Protein AF-A0A034VT80-F1 (afdb_monomer)

Radius of gyration: 22.56 Å; Cα contacts (8 Å, |Δi|>4): 171; chains: 1; bounding box: 51×67×58 Å

Foldseek 3Di:
DDDDDPPDPDDPPPDPPPPDDDPQFDQWDQAPNFIFGQQAFQLVRVCSKPLADSVNSVVLCVLLVHDRRHTNRPDDPSSRVSSNVCQFPVVVSVDDLVPADDALDPPPGDRGRDIHVRVVVVVVVVLVVCLVVVPQQNVCVVVVHDRPPDDPPPPPCPDDDPDDDPDD

InterPro domains:
  IPR001892 Small ribosomal subunit protein uS13 [MF_01315] (28-168)
  IPR001892 Small ribosomal subunit protein uS13 [PF00416] (30-158)
  IPR001892 Small ribosomal subunit protein uS13 [PIRSF002134] (26-166)
  IPR010979 Small ribosomal subunit protein uS13-like, H2TH [SSF46946] (29-168)
  IPR018269 Small ribosomal subunit protein uS13, conserved site [PS00646] (137-150)
  IPR027437 Small ribosomal subunit protein uS13, C-terminal [G3DSA:4.10.910.10] (108-159)

Mean predicted aligned error: 10.04 Å

pLDDT: mean 82.48, std 17.76, range [32.28, 95.88]

Structure (mmCIF, N/CA/C/O backbone):
data_AF-A0A034VT80-F1
#
_entry.id   AF-A0A034VT80-F1
#
loop_
_atom_site.group_PDB
_atom_site.id
_atom_site.type_symbol
_atom_site.label_atom_id
_atom_site.label_alt_id
_atom_site.label_comp_id
_atom_site.label_asym_id
_atom_site.label_entity_id
_atom_site.label_seq_id
_atom_site.pdbx_PDB_ins_code
_atom_site.Cartn_x
_atom_site.Cartn_y
_atom_site.Cartn_z
_atom_site.occupancy
_atom_site.B_iso_or_equiv
_atom_site.auth_seq_id
_atom_site.auth_comp_id
_atom_site.auth_asym_id
_atom_site.auth_atom_id
_atom_site.pdbx_PDB_model_num
ATOM 1 N N . PRO A 1 1 ? -31.756 -24.588 -11.047 1.00 39.06 1 PRO A N 1
ATOM 2 C CA . PRO A 1 1 ? -31.008 -25.417 -10.068 1.00 39.06 1 PRO A CA 1
ATOM 3 C C . PRO A 1 1 ? -29.523 -25.000 -10.040 1.00 39.06 1 PRO A C 1
ATOM 5 O O . PRO A 1 1 ? -28.740 -25.480 -10.839 1.00 39.06 1 PRO A O 1
ATOM 8 N N . SER A 1 2 ? -29.115 -23.956 -9.320 1.00 34.66 2 SER A N 1
ATOM 9 C CA . SER A 1 2 ? -28.859 -23.987 -7.876 1.00 34.66 2 SER A CA 1
ATOM 10 C C . SER A 1 2 ? -28.854 -22.552 -7.311 1.00 34.66 2 SER A C 1
ATOM 12 O O . SER A 1 2 ? -27.848 -21.850 -7.294 1.00 34.66 2 SER A O 1
ATOM 14 N N . ARG A 1 3 ? -30.016 -22.096 -6.833 1.00 37.59 3 ARG A N 1
ATOM 15 C CA . ARG A 1 3 ? -30.132 -20.949 -5.920 1.00 37.59 3 ARG A CA 1
ATOM 16 C C . ARG A 1 3 ? -30.232 -21.504 -4.507 1.00 37.59 3 ARG A C 1
ATOM 18 O O . ARG A 1 3 ? -31.339 -21.752 -4.048 1.00 37.59 3 ARG A O 1
ATOM 25 N N . VAL A 1 4 ? -29.114 -21.723 -3.820 1.00 38.44 4 VAL A N 1
ATOM 26 C CA . VAL A 1 4 ? -29.148 -22.036 -2.385 1.00 38.44 4 VAL A CA 1
ATOM 27 C C . VAL A 1 4 ? -27.935 -21.416 -1.693 1.00 38.44 4 VAL A C 1
ATOM 29 O O . VAL A 1 4 ? -26.803 -21.601 -2.118 1.00 38.44 4 VAL A O 1
ATOM 32 N N . CYS A 1 5 ? -28.214 -20.735 -0.580 1.00 33.31 5 CYS A N 1
ATOM 33 C CA . CYS A 1 5 ? -27.287 -20.406 0.507 1.00 33.31 5 CYS A CA 1
ATOM 34 C C . CYS A 1 5 ? -26.482 -19.091 0.448 1.00 33.31 5 CYS A C 1
ATOM 36 O O . CYS A 1 5 ? -25.258 -19.082 0.468 1.00 33.31 5 CYS A O 1
ATOM 38 N N . LEU A 1 6 ? -27.182 -17.954 0.549 1.00 35.28 6 LEU A N 1
ATOM 39 C CA . LEU A 1 6 ? -26.625 -16.715 1.130 1.00 35.28 6 LEU A CA 1
ATOM 40 C C . LEU A 1 6 ? -27.519 -16.145 2.253 1.00 35.28 6 LEU A C 1
ATOM 42 O O . LEU A 1 6 ? -27.540 -14.948 2.522 1.00 35.28 6 LEU A O 1
ATOM 46 N N . LYS A 1 7 ? -28.253 -17.017 2.958 1.00 32.56 7 LYS A N 1
ATOM 47 C CA . LYS A 1 7 ? -28.953 -16.686 4.211 1.00 32.56 7 LYS A CA 1
ATOM 48 C C . LYS A 1 7 ? -28.056 -17.028 5.404 1.00 32.56 7 LYS A C 1
ATOM 50 O O . LYS A 1 7 ? -28.226 -18.089 5.989 1.00 32.56 7 LYS A O 1
ATOM 55 N N . LYS A 1 8 ? -27.088 -16.159 5.722 1.00 32.34 8 LYS A N 1
ATOM 56 C CA . LYS A 1 8 ? -26.449 -15.988 7.054 1.00 32.34 8 LYS A CA 1
ATOM 57 C C . LYS A 1 8 ? -25.290 -14.978 6.968 1.00 32.34 8 LYS A C 1
ATOM 59 O O . LYS A 1 8 ? -24.168 -15.256 7.374 1.00 32.34 8 LYS A O 1
ATOM 64 N N . LEU A 1 9 ? -25.538 -13.778 6.441 1.00 36.34 9 LEU A N 1
ATOM 65 C CA . LEU A 1 9 ? -24.661 -12.651 6.772 1.00 36.34 9 LEU A CA 1
ATOM 66 C C . LEU A 1 9 ? -25.151 -12.100 8.106 1.00 36.34 9 LEU A C 1
ATOM 68 O O . LEU A 1 9 ? -26.201 -11.468 8.193 1.00 36.34 9 LEU A O 1
ATOM 72 N N . GLY A 1 10 ? -24.429 -12.499 9.153 1.00 32.28 10 GLY A N 1
ATOM 73 C CA . GLY A 1 10 ? -24.692 -12.152 10.537 1.00 32.28 10 GLY A CA 1
ATOM 74 C C . GLY A 1 10 ? -24.905 -10.655 10.728 1.00 32.28 10 GLY A C 1
ATOM 75 O O . GLY A 1 10 ? -24.292 -9.826 10.057 1.00 32.28 10 GLY A O 1
ATOM 76 N N . ARG A 1 11 ? -25.821 -10.369 11.657 1.00 34.91 11 ARG A N 1
ATOM 77 C CA . ARG A 1 11 ? -26.123 -9.080 12.281 1.00 34.91 11 ARG A CA 1
ATOM 78 C C . ARG A 1 11 ? -24.985 -8.070 12.113 1.00 34.91 11 ARG A C 1
ATOM 80 O O . ARG A 1 11 ? -23.900 -8.271 12.650 1.00 34.91 11 ARG A O 1
ATOM 87 N N . LEU A 1 12 ? -25.285 -6.963 11.432 1.00 37.50 12 LEU A N 1
ATOM 88 C CA . LEU A 1 12 ? -24.543 -5.714 11.569 1.00 37.50 12 LEU A CA 1
ATOM 89 C C . LEU A 1 12 ? -24.453 -5.410 13.066 1.00 37.50 12 LEU A C 1
ATOM 91 O O . LEU A 1 12 ? -25.453 -5.083 13.708 1.00 37.50 12 LEU A O 1
ATOM 95 N N . THR A 1 13 ? -23.273 -5.617 13.637 1.00 43.12 13 THR A N 1
ATOM 96 C CA . THR A 1 13 ? -22.966 -5.276 15.017 1.00 43.12 13 THR A CA 1
ATOM 97 C C . THR A 1 13 ? -23.226 -3.782 15.177 1.00 43.12 13 THR A C 1
ATOM 99 O O . THR A 1 13 ? -22.557 -2.947 14.571 1.00 43.12 13 THR A O 1
ATOM 102 N N . LYS A 1 14 ? -24.264 -3.429 15.949 1.00 42.38 14 LYS A N 1
ATOM 103 C CA . LYS A 1 14 ? -24.471 -2.061 16.434 1.00 42.38 14 LYS A CA 1
ATOM 104 C C . LYS A 1 14 ? -23.167 -1.638 17.112 1.00 42.38 14 LYS A C 1
ATOM 106 O O . LYS A 1 14 ? -22.802 -2.222 18.131 1.00 42.38 14 LYS A O 1
ATOM 111 N N . GLY A 1 15 ? -22.460 -0.678 16.520 1.00 43.09 15 GLY A N 1
ATOM 112 C CA . GLY A 1 15 ? -21.230 -0.135 17.085 1.00 43.09 15 GLY A CA 1
ATOM 113 C C . GLY A 1 15 ? -21.530 0.451 18.459 1.00 43.09 15 GLY A C 1
ATOM 114 O O . GLY A 1 15 ? -22.271 1.428 18.566 1.00 43.09 15 GLY A O 1
ATOM 115 N N . LYS A 1 16 ? -20.989 -0.170 19.509 1.00 47.19 16 LYS A N 1
ATOM 116 C CA . LYS A 1 16 ? -20.938 0.423 20.843 1.00 47.19 16 LYS A CA 1
ATOM 117 C C . LYS A 1 16 ? -19.938 1.573 20.768 1.00 47.19 16 LYS A C 1
ATOM 119 O O . LYS A 1 16 ? -18.741 1.356 20.890 1.00 47.19 16 LYS A O 1
ATOM 124 N N . MET A 1 17 ? -20.421 2.784 20.508 1.00 51.25 17 MET A N 1
ATOM 125 C CA . MET A 1 17 ? -19.639 3.985 20.790 1.00 51.25 17 MET A CA 1
ATOM 126 C C . MET A 1 17 ? -19.487 4.031 22.312 1.00 51.25 17 MET A C 1
ATOM 128 O O . MET A 1 17 ? -20.499 4.087 23.014 1.00 51.25 17 MET A O 1
ATOM 132 N N . SER A 1 18 ? -18.264 3.928 22.832 1.00 56.56 18 SER A N 1
ATOM 133 C CA . SER A 1 18 ? -18.040 4.175 24.254 1.00 56.56 18 SER A CA 1
ATOM 134 C C . SER A 1 18 ? -18.446 5.620 24.554 1.00 56.56 18 SER A C 1
ATOM 136 O O . SER A 1 18 ? -18.116 6.540 23.807 1.00 56.56 18 SER A O 1
ATOM 138 N N . LEU A 1 19 ? -19.218 5.815 25.622 1.00 61.56 19 LEU A N 1
ATOM 139 C CA . LEU A 1 19 ? -19.689 7.140 26.043 1.00 61.56 19 LEU A CA 1
ATOM 140 C C . LEU A 1 19 ? -18.540 8.029 26.552 1.00 61.56 19 LEU A C 1
ATOM 142 O O . LEU A 1 19 ? -18.681 9.246 26.584 1.00 61.56 19 LEU A O 1
ATOM 146 N N . VAL A 1 20 ? -17.405 7.423 26.914 1.00 69.19 20 VAL A N 1
ATOM 147 C CA . VAL A 1 20 ? -16.211 8.090 27.442 1.00 69.19 20 VAL A CA 1
ATOM 148 C C . VAL A 1 20 ? -14.978 7.613 26.662 1.00 69.19 20 VAL A C 1
ATOM 150 O O . VAL A 1 20 ? -14.921 6.463 26.210 1.00 69.19 20 VAL A O 1
ATOM 153 N N . ILE A 1 21 ? -14.018 8.521 26.463 1.00 71.19 21 ILE A N 1
ATOM 154 C CA . ILE A 1 21 ? -12.698 8.226 25.885 1.00 71.19 21 ILE A CA 1
ATOM 155 C C . ILE A 1 21 ? -11.943 7.347 26.893 1.00 71.19 21 ILE A C 1
ATOM 157 O O . ILE A 1 21 ? -11.917 7.708 28.066 1.00 71.19 21 ILE A O 1
ATOM 161 N N . PRO A 1 22 ? -11.347 6.211 26.491 1.00 77.88 22 PRO A N 1
ATOM 162 C CA . PRO A 1 22 ? -10.595 5.382 27.428 1.00 77.88 22 PRO A CA 1
ATOM 163 C C . PRO A 1 22 ? -9.392 6.141 27.999 1.00 77.88 22 PRO A C 1
ATOM 165 O O . PRO A 1 22 ? -8.718 6.868 27.270 1.00 77.88 22 PRO A O 1
ATOM 168 N N . ASP A 1 23 ? -9.085 5.909 29.278 1.00 75.19 23 ASP A N 1
ATOM 169 C CA . ASP A 1 23 ? -8.009 6.605 30.006 1.00 75.19 23 ASP A CA 1
ATOM 170 C C . ASP A 1 23 ? -6.631 6.442 29.340 1.00 75.19 23 ASP A C 1
ATOM 172 O O . ASP A 1 23 ? -5.785 7.333 29.395 1.00 75.19 23 ASP A O 1
ATOM 176 N N . LYS A 1 24 ? -6.409 5.311 28.658 1.00 81.62 24 LYS A N 1
ATOM 177 C CA . LYS A 1 24 ? -5.201 5.021 27.873 1.00 81.62 24 LYS A CA 1
ATOM 178 C C . LYS A 1 24 ? -5.475 5.173 26.378 1.00 81.62 24 LYS A C 1
ATOM 180 O O . LYS A 1 24 ? -5.507 4.190 25.644 1.00 81.62 24 LYS A O 1
ATOM 185 N N . PHE A 1 25 ? -5.683 6.405 25.925 1.00 85.12 25 PHE A N 1
ATOM 186 C CA . PHE A 1 25 ? -5.814 6.704 24.500 1.00 85.12 25 PHE A CA 1
ATOM 187 C C . PHE A 1 25 ? -4.460 7.066 23.881 1.00 85.12 25 PHE A C 1
ATOM 189 O O . PHE A 1 25 ? -3.831 8.056 24.257 1.00 85.12 25 PHE A O 1
ATOM 196 N N . GLN A 1 26 ? -4.025 6.305 22.876 1.00 87.50 26 GLN A N 1
ATOM 197 C CA . GLN A 1 26 ? -2.807 6.625 22.134 1.00 87.50 26 GLN A CA 1
ATOM 198 C C . GLN A 1 26 ? -3.125 7.545 20.949 1.00 87.50 26 GLN A C 1
ATOM 200 O O . GLN A 1 26 ? -3.757 7.150 19.969 1.00 87.50 26 GLN A O 1
ATOM 205 N N . HIS A 1 27 ? -2.669 8.799 21.016 1.00 87.06 27 HIS A N 1
ATOM 206 C CA . HIS A 1 27 ? -2.891 9.769 19.938 1.00 87.06 27 HIS A CA 1
ATOM 207 C C . HIS A 1 27 ? -2.087 9.460 18.672 1.00 87.06 27 HIS A C 1
ATOM 209 O O . HIS A 1 27 ? -2.574 9.696 17.565 1.00 87.06 27 HIS A O 1
ATOM 215 N N . ILE A 1 28 ? -0.865 8.952 18.832 1.00 90.19 28 ILE A N 1
ATOM 216 C CA . ILE A 1 28 ? 0.046 8.639 17.732 1.00 90.19 28 ILE A CA 1
ATOM 217 C C . ILE A 1 28 ? 0.549 7.219 17.932 1.00 90.19 28 ILE A C 1
ATOM 219 O O . ILE A 1 28 ? 1.136 6.904 18.962 1.00 90.19 28 ILE A O 1
ATOM 223 N N . LEU A 1 29 ? 0.344 6.387 16.918 1.00 87.81 29 LEU A N 1
ATOM 224 C CA . LEU A 1 29 ? 0.839 5.018 16.864 1.00 87.81 29 LEU A CA 1
ATOM 225 C C . LEU A 1 29 ? 1.952 4.938 15.833 1.00 87.81 29 LEU A C 1
ATOM 227 O O . LEU A 1 29 ? 1.791 5.427 14.715 1.00 87.81 29 LEU A O 1
ATOM 231 N N . ARG A 1 30 ? 3.071 4.299 16.167 1.00 88.75 30 ARG A N 1
ATOM 232 C CA . ARG A 1 30 ? 4.144 4.063 15.200 1.00 88.75 30 ARG A CA 1
ATOM 233 C C . ARG A 1 30 ? 4.168 2.598 14.800 1.00 88.75 30 ARG A C 1
ATOM 235 O O . ARG A 1 30 ? 4.548 1.745 15.587 1.00 88.75 30 ARG A O 1
ATOM 242 N N . ILE A 1 31 ? 3.779 2.320 13.559 1.00 86.88 31 ILE A N 1
ATOM 243 C CA . ILE A 1 31 ? 3.664 0.958 13.024 1.00 86.88 31 ILE A CA 1
ATOM 244 C C . ILE A 1 31 ? 4.429 0.882 11.701 1.00 86.88 31 ILE A C 1
ATOM 246 O O . ILE A 1 31 ? 4.278 1.749 10.837 1.00 86.88 31 ILE A O 1
ATOM 250 N N . MET A 1 32 ? 5.272 -0.147 11.544 1.00 85.12 32 MET A N 1
ATOM 251 C CA . MET A 1 32 ? 6.075 -0.415 10.335 1.00 85.12 32 MET A CA 1
ATOM 252 C C . MET A 1 32 ? 6.764 0.837 9.756 1.00 85.12 32 MET A C 1
ATOM 254 O O . MET A 1 32 ? 6.634 1.148 8.570 1.00 85.12 32 MET A O 1
ATOM 258 N N . ASN A 1 33 ? 7.491 1.567 10.606 1.00 88.38 33 ASN A N 1
ATOM 259 C CA . ASN A 1 33 ? 8.220 2.797 10.261 1.00 88.38 33 ASN A CA 1
ATOM 260 C C . ASN A 1 33 ? 7.349 3.990 9.822 1.00 88.38 33 ASN A C 1
ATOM 262 O O . ASN A 1 33 ? 7.877 4.961 9.285 1.00 88.38 33 ASN A O 1
ATOM 266 N N . THR A 1 34 ? 6.037 3.957 10.069 1.00 89.69 34 THR A N 1
ATOM 267 C CA . THR A 1 34 ? 5.117 5.060 9.754 1.00 89.69 34 THR A CA 1
ATOM 268 C C . THR A 1 34 ? 4.352 5.530 10.986 1.00 89.69 34 THR A C 1
ATOM 270 O O . THR A 1 34 ? 4.052 4.735 11.875 1.00 89.69 34 THR A O 1
ATOM 273 N N . ASN A 1 35 ? 4.034 6.827 11.027 1.00 93.56 35 ASN A N 1
ATOM 274 C CA . ASN A 1 35 ? 3.221 7.427 12.083 1.00 93.56 35 ASN A CA 1
ATOM 275 C C . ASN A 1 35 ? 1.746 7.390 11.668 1.00 93.56 35 ASN A C 1
ATOM 277 O O . ASN A 1 35 ? 1.374 7.908 10.613 1.00 93.56 35 ASN A O 1
ATOM 281 N N . ILE A 1 36 ? 0.916 6.783 12.503 1.00 91.25 36 ILE A N 1
ATOM 282 C CA . ILE A 1 36 ? -0.514 6.584 12.307 1.00 91.25 36 ILE A CA 1
ATOM 283 C C . ILE A 1 36 ? -1.276 7.443 13.315 1.00 91.25 36 ILE A C 1
ATOM 285 O O . ILE A 1 36 ? -0.930 7.509 14.493 1.00 91.25 36 ILE A O 1
ATOM 289 N N . ASP A 1 37 ? -2.332 8.095 12.835 1.00 92.75 37 ASP A N 1
ATOM 290 C CA . ASP A 1 37 ? -3.218 8.930 13.645 1.00 92.75 37 ASP A CA 1
ATOM 291 C C . ASP A 1 37 ? -4.242 8.070 14.406 1.00 92.75 37 ASP A C 1
ATOM 293 O O . ASP A 1 37 ? -5.091 7.408 13.795 1.00 92.75 37 ASP A O 1
ATOM 297 N N . GLY A 1 38 ? -4.180 8.118 15.739 1.00 90.12 38 GLY A N 1
ATOM 298 C CA . GLY A 1 38 ? -5.045 7.377 16.657 1.00 90.12 38 GLY A CA 1
ATOM 299 C C . GLY A 1 38 ? -6.509 7.817 16.624 1.00 90.12 38 GLY A C 1
ATOM 300 O O . GLY A 1 38 ? -7.401 7.040 16.967 1.00 90.12 38 GLY A O 1
ATOM 301 N N . LYS A 1 39 ? -6.799 9.043 16.160 1.00 90.06 39 LYS A N 1
ATOM 302 C CA . LYS A 1 39 ? -8.173 9.572 16.094 1.00 90.06 39 LYS A CA 1
ATOM 303 C C . LYS A 1 39 ? -9.003 8.904 15.003 1.00 90.06 39 LYS A C 1
ATOM 305 O O . LYS A 1 39 ? -10.233 8.896 15.084 1.00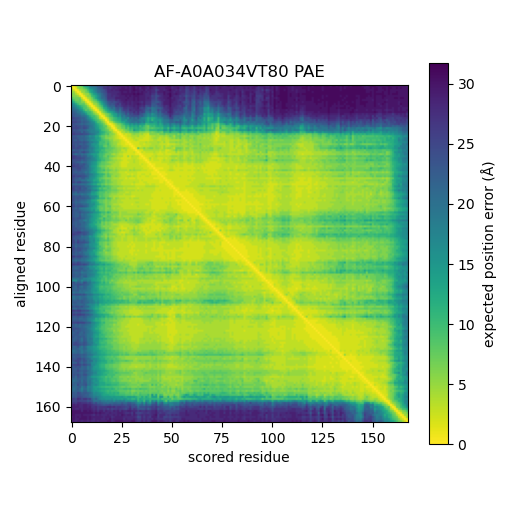 90.06 39 LYS A O 1
ATOM 310 N N . ARG A 1 40 ? -8.365 8.358 13.966 1.00 91.06 40 ARG A N 1
ATOM 311 C CA . ARG A 1 40 ? -9.054 7.699 12.849 1.00 91.06 40 ARG A CA 1
ATOM 312 C C . ARG A 1 40 ? -9.493 6.288 13.241 1.00 91.06 40 ARG A C 1
ATOM 314 O O . ARG A 1 40 ? -8.889 5.638 14.087 1.00 91.06 40 ARG A O 1
ATOM 321 N N . LYS A 1 41 ? -10.540 5.788 12.581 1.00 91.62 41 LYS A N 1
ATOM 322 C CA . LYS A 1 41 ? -10.959 4.380 12.703 1.00 91.62 41 LYS A CA 1
ATOM 323 C C . LYS A 1 41 ? -9.840 3.452 12.247 1.00 91.62 41 LYS A C 1
ATOM 325 O O . LYS A 1 41 ? -9.201 3.761 11.238 1.00 91.62 41 LYS A O 1
ATOM 330 N N . VAL A 1 42 ? -9.663 2.307 12.911 1.00 90.88 42 VAL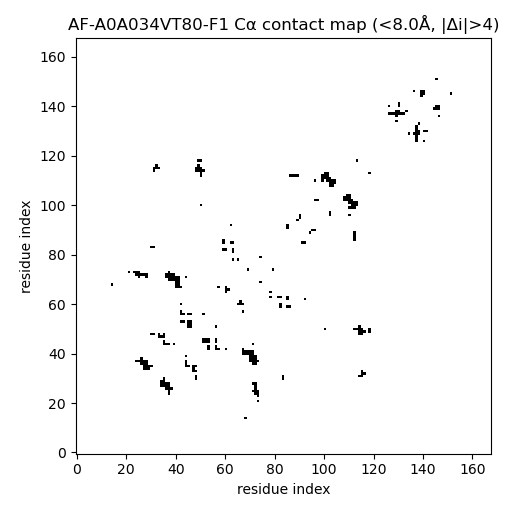 A N 1
ATOM 331 C CA . VAL A 1 42 ? -8.535 1.383 12.668 1.00 90.88 42 VAL A CA 1
ATOM 332 C C . VAL A 1 42 ? -8.392 1.035 11.179 1.00 90.88 42 VAL A C 1
ATOM 334 O O . VAL A 1 42 ? -7.320 1.194 10.597 1.00 90.88 42 VAL A O 1
ATOM 337 N N . GLY A 1 43 ? -9.491 0.667 10.511 1.00 89.06 43 GLY A N 1
ATOM 338 C CA . GLY A 1 43 ? -9.471 0.275 9.093 1.00 89.06 43 GLY A CA 1
ATOM 339 C C . GLY A 1 43 ? -8.971 1.360 8.132 1.00 89.06 43 GLY A C 1
ATOM 340 O O . GLY A 1 43 ? -8.353 1.039 7.115 1.00 89.06 43 GLY A O 1
ATOM 341 N N . ILE A 1 44 ? -9.199 2.638 8.458 1.00 92.31 44 ILE A N 1
ATOM 342 C CA . ILE A 1 44 ? -8.710 3.787 7.679 1.00 92.31 44 ILE A CA 1
ATOM 343 C C . ILE A 1 44 ? -7.309 4.182 8.143 1.00 92.31 44 ILE A C 1
ATOM 345 O O . ILE A 1 44 ? -6.461 4.498 7.312 1.00 92.31 44 ILE A O 1
ATOM 349 N N . ALA A 1 45 ? -7.049 4.145 9.447 1.00 92.56 45 ALA A N 1
ATOM 350 C CA . ALA A 1 45 ? -5.761 4.488 10.036 1.00 92.56 45 ALA A CA 1
ATOM 351 C C . ALA A 1 45 ? -4.629 3.631 9.443 1.00 92.56 45 ALA A C 1
ATOM 353 O O . ALA A 1 45 ? -3.611 4.171 9.019 1.00 92.56 45 ALA A O 1
ATOM 354 N N . MET A 1 46 ? -4.862 2.324 9.264 1.00 90.12 46 MET A N 1
ATOM 355 C CA . MET A 1 46 ? -3.887 1.407 8.652 1.00 90.12 46 MET A CA 1
ATOM 356 C C . MET A 1 46 ? -3.518 1.757 7.203 1.00 90.12 46 MET A C 1
ATOM 358 O O . MET A 1 46 ? -2.467 1.347 6.722 1.00 90.12 46 MET A O 1
ATOM 362 N N . THR A 1 47 ? -4.340 2.538 6.492 1.00 92.00 47 THR A N 1
ATOM 363 C CA . THR A 1 47 ? -4.033 2.952 5.109 1.00 92.00 47 THR A CA 1
ATOM 364 C C . THR A 1 47 ? -2.962 4.036 5.012 1.00 92.00 47 THR A C 1
ATOM 366 O O . THR A 1 47 ? -2.502 4.341 3.914 1.00 92.00 47 THR A O 1
ATOM 369 N N . ALA A 1 48 ? -2.544 4.609 6.146 1.00 92.62 48 ALA A N 1
ATOM 370 C CA . ALA A 1 48 ? -1.380 5.489 6.197 1.00 92.62 48 ALA A CA 1
ATOM 371 C C . ALA A 1 48 ? -0.082 4.742 5.841 1.00 92.62 48 ALA A C 1
ATOM 373 O O . ALA A 1 48 ? 0.868 5.343 5.338 1.00 92.62 48 ALA A O 1
ATOM 374 N N . ILE A 1 49 ? -0.053 3.423 6.050 1.00 92.56 49 ILE A N 1
ATOM 375 C CA . ILE A 1 49 ? 1.082 2.583 5.695 1.00 92.56 49 ILE A CA 1
ATOM 376 C C . ILE A 1 49 ? 1.102 2.357 4.178 1.00 92.56 49 ILE A C 1
ATOM 378 O O . ILE A 1 49 ? 0.169 1.800 3.592 1.00 92.56 49 ILE A O 1
ATOM 382 N N . LYS A 1 50 ? 2.218 2.702 3.527 1.00 92.19 50 LYS A N 1
ATOM 383 C CA . LYS A 1 50 ? 2.443 2.349 2.119 1.00 92.19 50 LYS A CA 1
ATOM 384 C C . LYS A 1 50 ? 2.370 0.832 1.916 1.00 92.19 50 LYS A C 1
ATOM 386 O O . LYS A 1 50 ? 2.980 0.061 2.654 1.00 92.19 50 LYS A O 1
ATOM 391 N N . GLY A 1 51 ? 1.636 0.417 0.887 1.00 90.56 51 GLY A N 1
ATOM 392 C CA . GLY A 1 51 ? 1.394 -0.995 0.581 1.00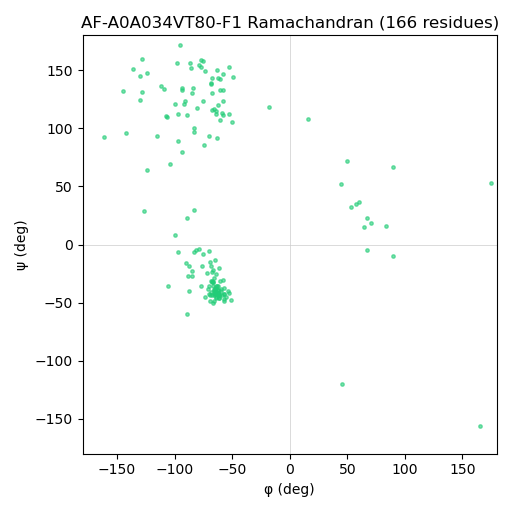 90.56 51 GLY A CA 1
ATOM 393 C C . GLY A 1 51 ? 0.155 -1.584 1.261 1.00 90.56 51 GLY A C 1
ATOM 394 O O . GLY A 1 51 ? -0.274 -2.667 0.869 1.00 90.56 51 GLY A O 1
ATOM 395 N N . VAL A 1 52 ? -0.480 -0.873 2.203 1.00 93.19 52 VAL A N 1
ATOM 396 C CA . VAL A 1 52 ? -1.741 -1.284 2.839 1.00 93.19 52 VAL A CA 1
ATOM 397 C C . VAL A 1 52 ? -2.892 -0.417 2.326 1.00 93.19 52 VAL A C 1
ATOM 399 O O . VAL A 1 52 ? -2.992 0.771 2.611 1.00 93.19 52 VAL A O 1
ATOM 402 N N . GLY A 1 53 ? -3.792 -1.016 1.546 1.00 93.31 53 GLY A N 1
ATOM 403 C CA . GLY A 1 53 ? -5.014 -0.356 1.072 1.00 93.31 53 GLY A CA 1
ATOM 404 C C . GLY A 1 53 ? -6.233 -0.653 1.949 1.00 93.31 53 GLY A C 1
ATOM 405 O O . GLY A 1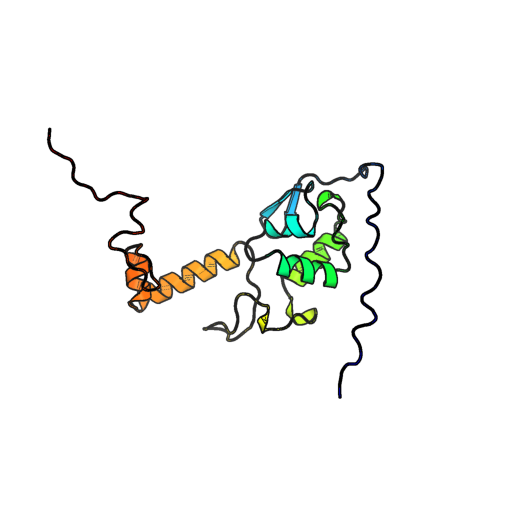 53 ? -6.206 -1.565 2.768 1.00 93.31 53 GLY A O 1
ATOM 406 N N . ARG A 1 54 ? -7.356 0.039 1.698 1.00 92.38 54 ARG A N 1
ATOM 407 C CA . ARG A 1 54 ? -8.639 -0.166 2.416 1.00 92.38 54 ARG A CA 1
ATOM 408 C C . ARG A 1 54 ? -9.123 -1.621 2.401 1.00 92.38 54 ARG A C 1
ATOM 410 O O . ARG A 1 54 ? -9.651 -2.128 3.382 1.00 92.38 54 ARG A O 1
ATOM 417 N N . ARG A 1 55 ? -8.968 -2.307 1.264 1.00 92.31 55 ARG A N 1
ATOM 418 C CA . ARG A 1 55 ? -9.370 -3.717 1.132 1.00 92.31 55 ARG A CA 1
ATOM 419 C C . ARG A 1 55 ? -8.444 -4.637 1.928 1.00 92.31 55 ARG A C 1
ATOM 421 O O . ARG 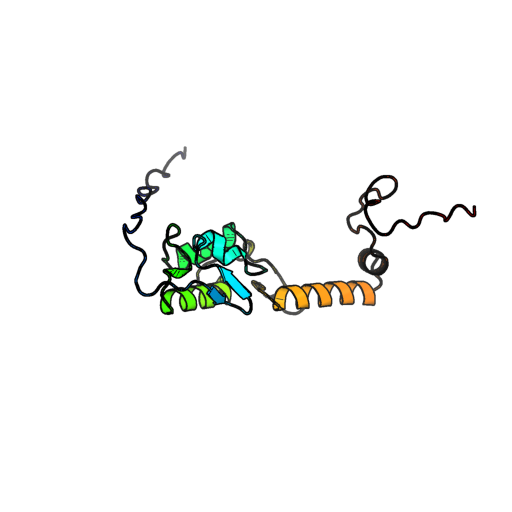A 1 55 ? -8.919 -5.602 2.517 1.00 92.31 55 ARG A O 1
ATOM 428 N N . TYR A 1 56 ? -7.147 -4.329 1.935 1.00 92.69 56 TYR A N 1
ATOM 429 C CA . TYR A 1 56 ? -6.134 -5.098 2.652 1.00 92.69 56 TYR A CA 1
ATOM 430 C C . TYR A 1 56 ? -6.310 -4.943 4.162 1.00 92.69 56 TYR A C 1
ATOM 432 O O . TYR A 1 56 ? -6.433 -5.948 4.853 1.00 92.69 56 TYR A O 1
ATOM 440 N N . SER A 1 57 ? -6.453 -3.708 4.655 1.00 92.62 57 SER A N 1
ATOM 441 C CA . SER A 1 57 ? -6.694 -3.438 6.076 1.00 92.62 57 SER A CA 1
ATOM 442 C C . SER A 1 57 ? -7.949 -4.141 6.590 1.00 92.62 57 SER A C 1
ATOM 444 O O . SER A 1 57 ? -7.904 -4.774 7.637 1.00 92.62 57 SER A O 1
ATOM 446 N N . ASN A 1 58 ? -9.043 -4.131 5.824 1.00 92.38 58 ASN A N 1
ATOM 447 C CA . ASN A 1 58 ? -10.268 -4.830 6.211 1.00 92.38 58 ASN A CA 1
ATOM 448 C C . ASN A 1 58 ? -10.093 -6.351 6.330 1.00 92.38 58 ASN A C 1
ATOM 450 O O . ASN A 1 58 ? -10.739 -6.962 7.175 1.00 92.38 58 ASN A O 1
ATOM 454 N N . ILE A 1 59 ? -9.275 -6.980 5.483 1.00 92.12 59 ILE A N 1
ATOM 455 C CA . ILE A 1 59 ? -9.009 -8.422 5.583 1.00 92.12 59 ILE A CA 1
ATOM 456 C C . ILE A 1 59 ? -8.095 -8.705 6.770 1.00 92.12 59 ILE A C 1
ATOM 458 O O . ILE A 1 59 ? -8.407 -9.595 7.550 1.00 92.12 59 ILE A O 1
ATOM 462 N N . VAL A 1 60 ? -7.027 -7.925 6.942 1.00 92.50 60 VAL A N 1
ATOM 463 C CA . VAL A 1 60 ? -6.100 -8.067 8.073 1.00 92.50 60 VAL A CA 1
ATOM 464 C C . VAL A 1 60 ? -6.840 -7.939 9.402 1.00 92.50 60 VAL A C 1
ATOM 466 O O . VAL A 1 60 ? -6.716 -8.818 10.242 1.00 92.50 60 VAL A O 1
ATOM 469 N N . LEU A 1 61 ? -7.683 -6.915 9.568 1.00 92.50 61 LEU A N 1
ATOM 470 C CA . LEU A 1 61 ? -8.439 -6.704 10.808 1.00 92.50 61 LEU A CA 1
ATOM 471 C C . LEU A 1 61 ? -9.442 -7.823 11.086 1.00 92.50 61 LEU A C 1
ATOM 473 O O . LEU A 1 61 ? -9.566 -8.264 12.220 1.00 92.50 61 LEU A O 1
ATOM 477 N N . LYS A 1 62 ? -10.089 -8.352 10.041 1.00 91.19 62 LYS A N 1
ATOM 478 C CA . LYS A 1 62 ? -10.962 -9.529 10.162 1.00 91.19 62 LYS A CA 1
ATOM 479 C C . LYS A 1 62 ? -10.213 -10.815 10.500 1.00 91.19 62 LYS A C 1
ATOM 481 O O . LYS A 1 62 ? -10.841 -11.754 10.960 1.00 91.19 62 LYS A O 1
ATOM 486 N N . LYS A 1 63 ? -8.919 -10.902 10.188 1.00 90.88 63 LYS A N 1
ATOM 487 C CA . LYS A 1 63 ? -8.065 -12.044 10.549 1.00 90.88 63 LYS A CA 1
ATOM 488 C C . LYS A 1 63 ? -7.433 -11.878 11.926 1.00 90.88 63 LYS A C 1
ATOM 490 O O . LYS A 1 63 ? -7.132 -12.877 12.559 1.00 90.88 63 LYS A O 1
ATOM 495 N N . ALA A 1 64 ? -7.244 -10.636 12.359 1.00 90.38 64 ALA A N 1
ATOM 496 C CA . ALA A 1 64 ? -6.783 -10.275 13.692 1.00 90.38 64 ALA A CA 1
ATOM 497 C C . ALA A 1 64 ? -7.911 -10.291 14.740 1.00 90.38 64 ALA A C 1
ATOM 499 O O . ALA A 1 64 ? -7.643 -10.029 15.907 1.00 90.38 64 ALA A O 1
ATOM 500 N N . ASP A 1 65 ? -9.159 -10.528 14.315 1.00 90.50 65 ASP A N 1
ATOM 501 C CA . ASP A 1 65 ? -10.374 -10.422 15.131 1.00 90.50 65 ASP A CA 1
ATOM 502 C C . ASP A 1 65 ? -10.528 -9.060 15.840 1.00 90.50 65 ASP A C 1
ATOM 504 O O . ASP A 1 65 ? -11.118 -8.947 16.914 1.00 90.50 65 ASP A O 1
ATOM 508 N N . VAL A 1 66 ? -10.033 -7.992 15.202 1.00 88.38 66 VAL A N 1
ATOM 509 C CA . VAL A 1 66 ? -10.172 -6.610 15.678 1.00 88.38 66 VAL A CA 1
ATOM 510 C C . VAL A 1 66 ? -11.397 -5.973 15.035 1.00 88.38 66 VAL A C 1
ATOM 512 O O . VAL A 1 66 ? -11.597 -6.031 13.818 1.00 88.38 66 VAL A O 1
ATOM 515 N N . ASP A 1 67 ? -12.219 -5.320 15.852 1.00 88.62 67 ASP A N 1
ATOM 516 C CA . ASP A 1 67 ? -13.404 -4.633 15.356 1.00 88.62 67 ASP A CA 1
ATOM 517 C C . ASP A 1 67 ? -13.051 -3.401 14.499 1.00 88.62 67 ASP A C 1
ATOM 519 O O . ASP A 1 67 ? -12.177 -2.597 14.825 1.00 88.62 67 ASP A O 1
ATOM 523 N N . LEU A 1 68 ? -13.773 -3.232 13.387 1.00 86.38 68 LEU A N 1
ATOM 524 C CA . LEU A 1 68 ? -13.539 -2.158 12.418 1.00 86.38 68 LEU A CA 1
ATOM 525 C C . LEU A 1 68 ? -14.069 -0.800 12.898 1.00 86.38 68 LEU A C 1
ATOM 527 O O . LEU A 1 68 ? -13.701 0.230 12.321 1.00 86.38 68 LEU A O 1
ATOM 531 N N . THR A 1 69 ? -14.976 -0.784 13.881 1.00 86.44 69 THR A N 1
ATOM 532 C CA . THR A 1 69 ? -15.594 0.458 14.361 1.00 86.44 69 THR A CA 1
ATOM 533 C C . THR A 1 69 ? -14.754 1.178 15.408 1.00 86.44 69 THR A C 1
ATOM 535 O O . THR A 1 69 ? -14.861 2.406 15.490 1.00 86.44 69 THR A O 1
ATOM 538 N N . LYS A 1 70 ? -13.872 0.444 16.102 1.00 87.44 70 LYS A N 1
ATOM 539 C CA . LYS A 1 70 ? -12.873 0.975 17.038 1.00 87.44 70 LYS A CA 1
ATOM 540 C C . LYS A 1 70 ? -12.014 2.075 16.407 1.00 87.44 70 LYS A C 1
ATOM 542 O O . LYS A 1 70 ? -11.783 2.115 15.185 1.00 87.44 70 LYS A O 1
ATOM 547 N N . ARG A 1 71 ? -11.502 2.973 17.248 1.00 89.38 71 ARG A N 1
ATOM 548 C CA . ARG A 1 71 ? -10.457 3.927 16.847 1.00 89.38 71 ARG A CA 1
ATOM 549 C C . ARG A 1 71 ? -9.080 3.295 16.989 1.00 89.38 71 ARG A C 1
ATOM 551 O O . ARG A 1 71 ? -8.877 2.416 17.813 1.00 89.38 71 ARG A O 1
ATOM 558 N N . ALA A 1 72 ? -8.129 3.755 16.180 1.00 89.44 72 ALA A N 1
ATOM 559 C CA . ALA A 1 72 ? -6.761 3.249 16.232 1.00 89.44 72 ALA A CA 1
ATOM 560 C C . ALA A 1 72 ? -6.127 3.458 17.612 1.00 89.44 72 ALA A C 1
ATOM 562 O O . ALA A 1 72 ? -5.502 2.541 18.122 1.00 89.44 72 ALA A O 1
ATOM 563 N N . GLY A 1 73 ? -6.369 4.605 18.253 1.00 87.75 73 GLY A N 1
ATOM 564 C CA . GLY A 1 73 ? -5.833 4.907 19.583 1.00 87.75 73 GLY A CA 1
ATOM 565 C C . GLY A 1 73 ? -6.424 4.093 20.738 1.00 87.75 73 GLY A C 1
ATOM 566 O O . GLY A 1 73 ? -5.952 4.234 21.860 1.00 87.75 73 GLY A O 1
ATOM 567 N N . GLU A 1 74 ? -7.445 3.273 20.477 1.00 89.06 74 GLU A N 1
ATOM 568 C CA . GLU A 1 74 ? -8.077 2.375 2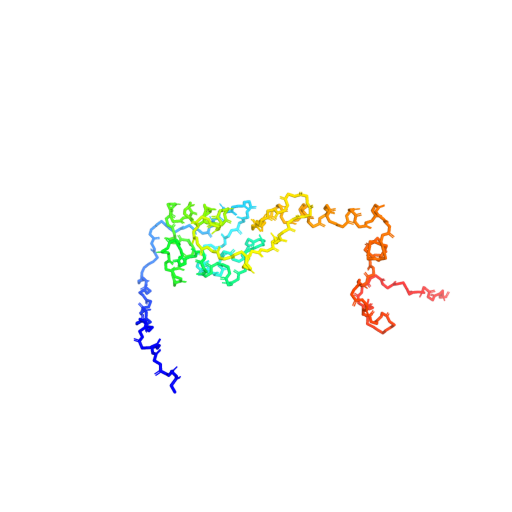1.455 1.00 89.06 74 GLU A CA 1
ATOM 569 C C . GLU A 1 74 ? -7.525 0.940 21.359 1.00 89.06 74 GLU A C 1
ATOM 571 O O . GLU A 1 74 ? -7.901 0.085 22.161 1.00 89.06 74 GLU A O 1
ATOM 576 N N . CYS A 1 75 ? -6.676 0.649 20.366 1.00 86.19 75 CYS A N 1
ATOM 577 C CA . CYS A 1 75 ? -6.078 -0.671 20.197 1.00 86.19 75 CYS A CA 1
ATOM 578 C C . CYS A 1 75 ? -5.082 -0.972 21.318 1.00 86.19 75 CYS A C 1
ATOM 580 O O . CYS A 1 75 ? -4.273 -0.123 21.694 1.00 86.19 75 CYS A O 1
ATOM 582 N N . THR A 1 76 ? -5.114 -2.209 21.812 1.00 90.25 76 THR A N 1
ATOM 583 C CA . THR A 1 76 ? -4.092 -2.705 22.738 1.00 90.25 76 THR A CA 1
ATOM 584 C C . THR A 1 76 ? -2.811 -3.052 21.982 1.00 90.25 76 THR A C 1
ATOM 586 O O . THR A 1 76 ? -2.831 -3.309 20.776 1.00 90.25 76 THR A O 1
ATOM 589 N N . GLU A 1 77 ? -1.685 -3.090 22.690 1.00 88.75 77 GLU A N 1
ATOM 590 C CA . GLU A 1 77 ? -0.383 -3.436 22.101 1.00 88.75 77 GLU A CA 1
ATOM 591 C C . GLU A 1 77 ? -0.398 -4.847 21.486 1.00 88.75 77 GLU A C 1
ATOM 593 O O . GLU A 1 77 ? 0.058 -5.042 20.363 1.00 88.75 77 GLU A O 1
ATOM 598 N N . GLU A 1 78 ? -1.076 -5.801 22.131 1.00 91.31 78 GLU A N 1
ATOM 599 C CA . GLU A 1 78 ? -1.265 -7.154 21.594 1.00 91.31 78 GLU A CA 1
ATOM 600 C C . GLU A 1 78 ? -2.053 -7.183 20.272 1.00 91.31 78 GLU A C 1
ATOM 602 O O . GLU A 1 78 ? -1.754 -7.976 19.376 1.00 91.31 78 GLU A O 1
ATOM 607 N N . GLU A 1 79 ? -3.089 -6.343 20.133 1.00 91.44 79 GLU A N 1
ATOM 608 C CA . GLU A 1 79 ? -3.846 -6.216 18.881 1.00 91.44 79 GLU A CA 1
ATOM 609 C C . GLU A 1 79 ? -2.954 -5.637 17.771 1.00 91.44 79 GLU A C 1
ATOM 611 O O . GLU A 1 79 ? -3.011 -6.090 16.624 1.00 91.44 79 GLU A O 1
ATOM 616 N N . VAL A 1 80 ? -2.098 -4.670 18.112 1.00 91.50 80 VAL A N 1
ATOM 617 C CA . VAL A 1 80 ? -1.145 -4.057 17.179 1.00 91.50 80 VAL A CA 1
ATOM 618 C C . VAL A 1 80 ? -0.118 -5.079 16.688 1.00 91.50 80 VAL A C 1
ATOM 620 O O . VAL A 1 80 ? 0.095 -5.184 15.477 1.00 91.50 80 VAL A O 1
ATOM 623 N N . ASP A 1 81 ? 0.449 -5.892 17.574 1.00 92.06 81 ASP A N 1
ATOM 624 C CA . ASP A 1 81 ? 1.426 -6.922 17.201 1.00 92.06 81 ASP A CA 1
ATOM 625 C C . ASP A 1 81 ? 0.809 -8.014 16.318 1.00 92.06 81 ASP A C 1
ATOM 627 O O . ASP A 1 81 ? 1.394 -8.433 15.310 1.00 92.06 81 ASP A O 1
ATOM 631 N N . LYS A 1 82 ? -0.433 -8.423 16.606 1.00 92.44 82 LYS A N 1
ATOM 632 C CA . LYS A 1 82 ? -1.202 -9.325 15.729 1.00 92.44 82 LYS A CA 1
ATOM 633 C C . LYS A 1 82 ? -1.389 -8.725 14.335 1.00 92.44 82 LYS A C 1
ATOM 635 O O . LYS A 1 82 ? -1.187 -9.407 13.331 1.00 92.44 82 LYS A O 1
ATOM 640 N N . ILE A 1 83 ? -1.718 -7.438 14.241 1.00 91.81 83 ILE A N 1
ATOM 641 C CA . ILE A 1 83 ? -1.841 -6.754 12.947 1.00 91.81 83 ILE A CA 1
ATOM 642 C C . ILE A 1 83 ? -0.498 -6.770 12.200 1.00 91.81 83 ILE A C 1
ATOM 644 O O . ILE A 1 83 ? -0.464 -7.105 11.015 1.00 91.81 83 ILE A O 1
ATOM 648 N N . VAL A 1 84 ? 0.617 -6.463 12.868 1.00 92.19 84 VAL A N 1
ATOM 649 C CA . VAL A 1 84 ? 1.954 -6.430 12.247 1.00 92.19 84 VAL A CA 1
ATOM 650 C C . VAL A 1 84 ? 2.390 -7.808 11.742 1.00 92.19 84 VAL A C 1
ATOM 652 O O . VAL A 1 84 ? 2.910 -7.923 10.624 1.00 92.19 84 VAL A O 1
ATOM 655 N N . THR A 1 85 ? 2.144 -8.863 12.519 1.00 92.06 85 THR A N 1
ATOM 656 C CA . THR A 1 85 ? 2.485 -10.239 12.126 1.00 92.06 85 THR A CA 1
ATOM 657 C C . THR A 1 85 ? 1.664 -10.707 10.924 1.00 92.06 85 THR A C 1
ATOM 659 O O . THR A 1 85 ? 2.228 -11.277 9.986 1.00 92.06 85 THR A O 1
ATOM 662 N N . ILE A 1 86 ? 0.362 -10.399 10.878 1.00 92.25 86 ILE A N 1
ATOM 663 C CA . ILE A 1 86 ? -0.502 -10.718 9.728 1.00 92.25 86 ILE A CA 1
ATOM 664 C C . ILE A 1 86 ? -0.083 -9.936 8.483 1.00 92.25 86 ILE A C 1
ATOM 666 O O . ILE A 1 86 ? -0.091 -10.481 7.378 1.00 92.25 86 ILE A O 1
ATOM 670 N N . ILE A 1 87 ? 0.296 -8.664 8.640 1.00 91.31 87 ILE A N 1
ATOM 671 C CA . ILE A 1 87 ? 0.754 -7.849 7.515 1.00 91.31 87 ILE A CA 1
ATOM 672 C C . ILE A 1 87 ? 2.056 -8.401 6.926 1.00 91.31 87 ILE A C 1
ATOM 674 O O . ILE A 1 87 ? 2.175 -8.450 5.700 1.00 91.31 87 ILE A O 1
ATOM 678 N N . SER A 1 88 ? 2.996 -8.817 7.777 1.00 90.31 88 SER A N 1
ATOM 679 C CA . SER A 1 88 ? 4.283 -9.376 7.348 1.00 90.31 88 SER A CA 1
ATOM 680 C C . SER A 1 88 ? 4.120 -10.745 6.681 1.00 90.31 88 SER A C 1
ATOM 682 O O . SER A 1 88 ? 4.731 -10.997 5.645 1.00 90.31 88 SER A O 1
ATOM 684 N N . ASN A 1 89 ? 3.250 -11.608 7.224 1.00 90.00 89 ASN A N 1
ATOM 685 C CA . ASN A 1 89 ? 3.093 -12.998 6.784 1.00 90.00 89 ASN A CA 1
ATOM 686 C C . ASN A 1 89 ? 1.649 -13.346 6.370 1.00 90.00 89 ASN A C 1
ATOM 688 O O . ASN A 1 89 ? 1.031 -14.232 6.960 1.00 90.00 89 ASN A O 1
ATOM 692 N N . PRO A 1 90 ? 1.088 -12.732 5.315 1.00 89.19 90 PRO A N 1
ATOM 693 C CA . PRO A 1 90 ? -0.327 -12.903 4.966 1.00 89.19 90 PRO A CA 1
ATOM 694 C C . PRO A 1 90 ? -0.696 -14.331 4.532 1.00 89.19 90 PRO A C 1
ATOM 696 O O . PRO A 1 90 ? -1.824 -14.776 4.750 1.00 89.19 90 PRO A O 1
ATOM 699 N N . LEU A 1 91 ? 0.248 -15.072 3.947 1.00 89.19 91 LEU A N 1
ATOM 700 C CA . LEU A 1 91 ? 0.017 -16.437 3.461 1.00 89.19 91 LEU A CA 1
ATOM 701 C C . LEU A 1 91 ? -0.327 -17.415 4.595 1.00 89.19 91 LEU A C 1
ATOM 703 O O . LEU A 1 91 ? -1.178 -18.285 4.415 1.00 89.19 91 LEU A O 1
ATOM 707 N N . GLN A 1 92 ? 0.271 -17.237 5.776 1.00 89.38 92 GLN A N 1
ATOM 708 C CA . GLN A 1 92 ? 0.020 -18.091 6.943 1.00 89.38 92 GLN A CA 1
ATOM 709 C C . GLN A 1 92 ? -1.420 -17.934 7.458 1.00 89.38 92 GLN A C 1
ATOM 711 O O . GLN A 1 92 ? -2.051 -18.901 7.877 1.00 89.38 92 GLN A O 1
ATOM 716 N N . TYR A 1 93 ? -1.996 -16.736 7.322 1.00 88.69 93 TYR A N 1
ATOM 717 C CA . TYR A 1 93 ? -3.350 -16.406 7.782 1.00 88.69 93 TYR A CA 1
ATOM 718 C C . TYR A 1 93 ? -4.448 -16.681 6.739 1.00 88.69 93 TYR A C 1
ATOM 720 O O . TYR A 1 93 ? -5.553 -16.122 6.802 1.00 88.69 93 TYR A O 1
ATOM 728 N N . LYS A 1 94 ? -4.173 -17.579 5.781 1.00 87.12 94 LYS A N 1
ATOM 729 C CA . LYS A 1 94 ? -5.104 -18.005 4.721 1.00 87.12 94 LYS A CA 1
ATOM 730 C C . LYS A 1 94 ? -5.558 -16.847 3.819 1.00 87.12 94 LYS A C 1
ATOM 732 O O . LYS A 1 94 ? -6.723 -16.790 3.413 1.00 87.12 94 LYS A O 1
ATOM 737 N N . VAL A 1 95 ? -4.668 -15.898 3.526 1.00 87.31 95 VAL A N 1
ATOM 738 C CA . VAL A 1 95 ? -4.896 -14.883 2.487 1.00 87.31 95 VAL A CA 1
ATOM 739 C C . VAL A 1 95 ? -4.483 -15.471 1.133 1.00 87.31 95 VAL A C 1
ATOM 741 O O . VAL A 1 95 ? -3.388 -16.018 1.023 1.00 87.31 95 VAL A O 1
ATOM 744 N N . PRO A 1 96 ? -5.325 -15.384 0.090 1.00 89.69 96 PRO A N 1
ATOM 745 C CA . PRO A 1 96 ? -5.011 -15.993 -1.196 1.00 89.69 96 PRO A CA 1
ATOM 746 C C . PRO A 1 96 ? -3.927 -15.228 -1.972 1.00 89.69 96 PRO A C 1
ATOM 748 O O . PRO A 1 96 ? -3.858 -14.000 -1.922 1.00 89.69 96 PRO A O 1
ATOM 751 N N . ASN A 1 97 ? -3.136 -15.952 -2.773 1.00 89.25 97 ASN A N 1
ATOM 752 C CA . ASN A 1 97 ? -1.973 -15.414 -3.498 1.00 89.25 97 ASN A CA 1
ATOM 753 C C . ASN A 1 97 ? -2.314 -14.242 -4.432 1.00 89.25 97 ASN A C 1
ATOM 755 O O . ASN A 1 97 ? -1.554 -13.279 -4.516 1.00 89.25 97 ASN A O 1
ATOM 759 N N . TRP A 1 98 ? -3.477 -14.287 -5.093 1.00 89.75 98 TRP A N 1
ATOM 760 C CA . TRP A 1 98 ? -3.939 -13.234 -6.009 1.00 89.75 98 TRP A CA 1
ATOM 761 C C . TRP A 1 98 ? -4.203 -11.889 -5.314 1.00 89.75 98 TRP A C 1
ATOM 763 O O . TRP A 1 98 ? -4.392 -10.874 -5.984 1.00 89.75 98 TRP A O 1
ATOM 773 N N . PHE A 1 99 ? -4.254 -11.870 -3.980 1.00 91.00 99 PHE A N 1
ATOM 774 C CA . PHE A 1 99 ? -4.513 -10.669 -3.194 1.00 91.00 99 PHE A CA 1
ATOM 775 C C . PHE A 1 99 ? -3.250 -9.862 -2.872 1.00 91.00 99 PHE A C 1
ATOM 777 O O . PHE A 1 99 ? -3.347 -8.688 -2.511 1.00 91.00 99 PHE A O 1
ATOM 784 N N . LEU A 1 100 ? -2.076 -10.480 -2.991 1.00 91.31 100 LEU A N 1
ATOM 785 C CA . LEU A 1 100 ? -0.803 -9.867 -2.628 1.00 91.31 100 LEU A CA 1
ATOM 786 C C . LEU A 1 100 ? -0.341 -8.868 -3.691 1.00 91.31 100 LEU A C 1
ATOM 788 O O . LEU A 1 100 ? -0.686 -8.990 -4.869 1.00 91.31 100 LEU A O 1
ATOM 792 N N . ASN A 1 101 ? 0.436 -7.866 -3.279 1.00 91.06 101 ASN A N 1
ATOM 793 C CA . ASN A 1 101 ? 0.868 -6.787 -4.169 1.00 91.06 101 ASN A CA 1
ATOM 794 C C . ASN A 1 101 ? 2.003 -7.185 -5.127 1.00 91.06 101 ASN A C 1
ATOM 796 O O . ASN A 1 101 ? 1.999 -6.736 -6.274 1.00 91.06 101 ASN A O 1
ATOM 800 N N . ARG A 1 102 ? 2.947 -8.028 -4.691 1.00 91.25 102 ARG A N 1
ATOM 801 C CA . ARG A 1 102 ? 4.058 -8.525 -5.504 1.00 91.25 102 ARG A CA 1
ATOM 802 C C . ARG A 1 102 ? 3.911 -10.027 -5.676 1.00 91.25 102 ARG A C 1
ATOM 804 O O . ARG A 1 102 ? 4.323 -10.834 -4.846 1.00 91.25 102 ARG A O 1
ATOM 811 N N . GLN A 1 103 ? 3.262 -10.387 -6.774 1.00 90.94 103 GLN A N 1
ATOM 812 C CA . GLN A 1 103 ? 3.028 -11.773 -7.151 1.00 90.94 103 GLN A CA 1
ATOM 813 C C . GLN A 1 103 ? 4.140 -12.242 -8.081 1.00 90.94 103 GLN A C 1
ATOM 815 O O . GLN A 1 103 ? 4.469 -11.525 -9.024 1.00 90.94 103 GLN A O 1
ATOM 820 N N . LYS A 1 104 ? 4.668 -13.445 -7.819 1.00 90.25 104 LYS A N 1
ATOM 821 C CA . LYS A 1 104 ? 5.704 -14.106 -8.623 1.00 90.25 104 LYS A CA 1
ATOM 822 C C . LYS A 1 104 ? 6.886 -13.177 -8.913 1.00 90.25 104 LYS A C 1
ATOM 824 O O . LYS A 1 104 ? 7.055 -12.695 -10.034 1.00 90.25 104 LYS A O 1
ATOM 829 N N . ASP A 1 105 ? 7.680 -12.899 -7.881 1.00 91.62 105 ASP A N 1
ATOM 830 C CA . ASP A 1 105 ? 8.869 -12.068 -8.061 1.00 91.62 105 ASP A CA 1
ATOM 831 C C . ASP A 1 105 ? 9.832 -12.661 -9.106 1.00 91.62 105 ASP A C 1
ATOM 833 O O . ASP A 1 105 ? 9.931 -13.876 -9.255 1.00 91.62 105 ASP A O 1
ATOM 837 N N . ILE A 1 106 ? 10.534 -11.800 -9.844 1.00 87.75 106 ILE A N 1
ATOM 838 C CA . ILE A 1 106 ? 11.393 -12.223 -10.964 1.00 87.75 106 ILE A CA 1
ATOM 839 C C . ILE A 1 106 ? 12.613 -13.010 -10.476 1.00 87.75 106 ILE A C 1
ATOM 841 O O . ILE A 1 106 ? 13.098 -13.872 -11.202 1.00 87.75 106 ILE A O 1
ATOM 845 N N . ILE A 1 107 ? 13.107 -12.698 -9.275 1.00 89.06 107 ILE A N 1
ATOM 846 C CA . ILE A 1 107 ? 14.293 -13.334 -8.696 1.00 89.06 107 ILE A CA 1
ATOM 847 C C . ILE A 1 107 ? 13.865 -14.572 -7.909 1.00 89.06 107 ILE A C 1
ATOM 849 O O . ILE A 1 107 ? 14.245 -15.687 -8.250 1.00 89.06 107 ILE A O 1
ATOM 853 N N . ASP A 1 108 ? 13.023 -14.379 -6.893 1.00 89.56 108 ASP A N 1
ATOM 854 C CA . ASP A 1 108 ? 12.714 -15.444 -5.935 1.00 89.56 108 ASP A CA 1
ATOM 855 C C . ASP A 1 108 ? 11.513 -16.312 -6.340 1.00 89.56 108 ASP A C 1
ATOM 857 O O . ASP A 1 108 ? 11.269 -17.353 -5.732 1.00 89.56 108 ASP A O 1
ATOM 861 N N . GLY A 1 109 ? 10.677 -15.866 -7.285 1.00 89.19 109 GLY A N 1
ATOM 862 C CA . GLY A 1 109 ? 9.427 -16.542 -7.662 1.00 89.19 109 GLY A CA 1
ATOM 863 C C . GLY A 1 109 ? 8.337 -16.549 -6.579 1.00 89.19 109 GLY A C 1
ATOM 864 O O . GLY A 1 109 ? 7.218 -16.995 -6.834 1.00 89.19 109 GLY A O 1
ATOM 865 N N . LYS A 1 110 ? 8.633 -16.043 -5.376 1.00 89.81 110 LYS A N 1
ATOM 866 C CA . LYS A 1 110 ? 7.736 -16.043 -4.214 1.00 89.81 110 LYS A CA 1
ATOM 867 C C . LYS A 1 110 ? 6.627 -14.996 -4.346 1.00 89.81 110 LYS A C 1
ATOM 869 O O . LYS A 1 110 ? 6.748 -14.007 -5.072 1.00 89.81 110 LYS A O 1
ATOM 874 N N . TYR A 1 111 ? 5.544 -15.219 -3.604 1.00 90.69 111 TYR A N 1
ATOM 875 C CA . TYR A 1 111 ? 4.444 -14.269 -3.442 1.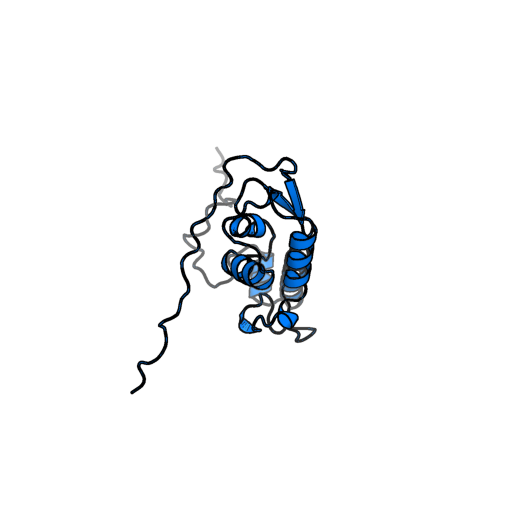00 90.69 111 TYR A CA 1
ATOM 876 C C . TYR A 1 111 ? 4.620 -13.532 -2.118 1.00 90.69 111 TYR A C 1
ATOM 878 O O . TYR A 1 111 ? 4.659 -14.166 -1.065 1.00 90.69 111 TYR A O 1
ATOM 886 N N . THR A 1 112 ? 4.729 -12.208 -2.159 1.00 91.12 112 THR A N 1
ATOM 887 C CA . THR A 1 112 ? 4.975 -11.399 -0.961 1.00 91.12 112 THR A CA 1
ATOM 888 C C . THR A 1 112 ? 4.083 -10.166 -0.931 1.00 91.12 112 THR A C 1
ATOM 890 O O . THR A 1 112 ? 3.671 -9.640 -1.968 1.00 91.12 112 THR A O 1
ATOM 893 N N . GLN A 1 113 ? 3.774 -9.706 0.284 1.00 91.44 113 GLN A N 1
ATOM 894 C CA . GLN A 1 113 ? 3.237 -8.369 0.497 1.00 91.44 113 GLN A CA 1
ATOM 895 C C . GLN A 1 113 ? 4.384 -7.442 0.889 1.00 91.44 113 GLN A C 1
ATOM 897 O O . GLN A 1 113 ? 4.945 -7.559 1.973 1.00 91.44 113 GLN A O 1
ATOM 902 N N . LEU A 1 114 ? 4.714 -6.493 0.021 1.00 92.25 114 LEU A N 1
ATOM 903 C CA . LEU A 1 114 ? 5.670 -5.439 0.345 1.00 92.25 114 LEU A CA 1
ATOM 904 C C . LEU A 1 114 ? 4.992 -4.293 1.090 1.00 92.25 114 LEU A C 1
ATOM 906 O O . LEU A 1 114 ? 3.938 -3.808 0.671 1.00 92.25 114 LEU A O 1
ATOM 910 N N . THR A 1 115 ? 5.625 -3.816 2.152 1.00 93.06 115 THR A N 1
ATOM 911 C CA . THR A 1 115 ? 5.132 -2.707 2.971 1.00 93.06 115 THR A CA 1
ATOM 912 C C . THR A 1 115 ? 6.199 -1.636 3.161 1.00 93.06 115 THR A C 1
ATOM 914 O O . THR A 1 115 ? 7.386 -1.877 2.932 1.00 93.06 115 THR A O 1
ATOM 917 N N . SER A 1 116 ? 5.744 -0.430 3.517 1.00 90.25 116 SER A N 1
ATOM 918 C CA . SER A 1 116 ? 6.571 0.721 3.905 1.00 90.25 116 SER A CA 1
ATOM 919 C C . SER A 1 116 ? 7.770 0.964 2.970 1.00 90.25 116 SER A C 1
ATOM 921 O O . SER A 1 116 ? 7.575 1.206 1.777 1.00 90.25 116 SER A O 1
ATOM 923 N N . SER A 1 117 ? 8.994 0.920 3.496 1.00 91.69 117 SER A N 1
ATOM 924 C CA . SER A 1 117 ? 10.242 1.175 2.770 1.00 91.69 117 SER A CA 1
ATOM 925 C C . SER A 1 117 ? 10.548 0.112 1.721 1.00 91.69 117 SER A C 1
ATOM 927 O O . SER A 1 117 ? 11.098 0.425 0.668 1.00 91.69 117 SER A O 1
ATOM 929 N N . ASN A 1 118 ? 10.157 -1.138 1.970 1.00 92.56 118 ASN A N 1
ATOM 930 C CA . ASN A 1 118 ? 10.498 -2.260 1.098 1.00 92.56 118 ASN A CA 1
ATOM 931 C C . ASN A 1 118 ? 9.805 -2.129 -0.263 1.00 92.56 118 ASN A C 1
ATOM 933 O O . ASN A 1 118 ? 10.370 -2.502 -1.289 1.00 92.56 118 ASN A O 1
ATOM 937 N N . LEU A 1 119 ? 8.602 -1.545 -0.284 1.00 92.62 119 LEU A N 1
ATOM 938 C CA . LEU A 1 119 ? 7.884 -1.230 -1.519 1.00 92.62 119 LEU A CA 1
ATOM 939 C C . LEU A 1 119 ? 8.643 -0.188 -2.353 1.00 92.62 119 LEU A C 1
ATOM 941 O O . LEU A 1 119 ? 8.820 -0.380 -3.557 1.00 92.62 119 LEU A O 1
ATOM 945 N N . ASP A 1 120 ? 9.115 0.887 -1.718 1.00 92.44 120 ASP A N 1
ATOM 946 C CA . ASP A 1 120 ? 9.849 1.957 -2.400 1.00 92.44 120 ASP A CA 1
ATOM 947 C C . ASP A 1 120 ? 11.195 1.448 -2.952 1.00 92.44 120 ASP A C 1
ATOM 949 O O . ASP A 1 120 ? 11.529 1.734 -4.105 1.00 92.44 120 ASP A O 1
ATOM 953 N N . SER A 1 121 ? 11.940 0.653 -2.174 1.00 94.50 121 SER A N 1
ATOM 954 C CA . SER A 1 121 ? 13.205 0.046 -2.617 1.00 94.50 121 SER A CA 1
ATOM 955 C C . SER A 1 121 ? 12.999 -0.881 -3.813 1.00 94.50 121 SER A C 1
ATOM 957 O O . SER A 1 121 ? 13.678 -0.738 -4.828 1.00 94.50 121 SER A O 1
ATOM 959 N N . LYS A 1 122 ? 11.987 -1.755 -3.761 1.00 93.62 122 LYS A N 1
ATOM 960 C CA . LYS A 1 122 ? 11.685 -2.679 -4.864 1.00 93.62 122 LYS A CA 1
ATOM 961 C C . LYS A 1 122 ? 11.259 -1.955 -6.137 1.00 93.62 122 LYS A C 1
ATOM 963 O O . LYS A 1 122 ? 11.675 -2.339 -7.227 1.00 93.62 122 LYS A O 1
ATOM 968 N N . LEU A 1 123 ? 10.492 -0.869 -6.019 1.00 93.44 123 LEU A N 1
ATOM 969 C CA . LEU A 1 123 ? 10.142 -0.037 -7.172 1.00 93.44 123 LEU A CA 1
ATOM 970 C C . LEU A 1 123 ? 11.386 0.601 -7.815 1.00 93.44 123 LEU A C 1
ATOM 972 O O . LEU A 1 123 ? 11.459 0.687 -9.042 1.00 93.44 123 LEU A O 1
ATOM 976 N N . ARG A 1 124 ? 12.359 1.048 -7.011 1.00 95.00 124 ARG A N 1
ATOM 977 C CA . ARG A 1 124 ? 13.626 1.602 -7.518 1.00 95.00 124 ARG A CA 1
ATOM 978 C C . ARG A 1 124 ? 14.449 0.541 -8.241 1.00 95.00 124 ARG A C 1
ATOM 980 O O . ARG A 1 124 ? 14.819 0.774 -9.389 1.00 95.00 124 ARG A O 1
ATOM 987 N N . GLU A 1 125 ? 14.629 -0.628 -7.630 1.00 94.75 125 GLU A N 1
ATOM 988 C CA . GLU A 1 125 ? 15.322 -1.776 -8.234 1.00 94.75 125 GLU A CA 1
ATOM 989 C C . GLU A 1 125 ? 14.696 -2.165 -9.585 1.00 94.75 125 GLU A C 1
ATOM 991 O O . GLU A 1 125 ? 15.400 -2.341 -10.582 1.00 94.75 125 GLU A O 1
ATOM 996 N N . ASP A 1 126 ? 13.361 -2.227 -9.660 1.00 93.88 126 ASP A N 1
ATOM 997 C CA . ASP A 1 126 ? 12.647 -2.545 -10.899 1.00 93.88 126 ASP A CA 1
ATOM 998 C C . ASP A 1 126 ? 12.899 -1.495 -11.998 1.00 93.88 126 ASP A C 1
ATOM 1000 O O . ASP A 1 126 ? 13.090 -1.843 -13.169 1.00 93.88 126 ASP A O 1
ATOM 1004 N N . LEU A 1 127 ? 12.913 -0.204 -11.646 1.00 94.12 127 LEU A N 1
ATOM 1005 C CA . LEU A 1 127 ? 13.177 0.889 -12.587 1.00 94.12 127 LEU A CA 1
ATOM 1006 C C . LEU A 1 127 ? 14.634 0.909 -13.058 1.00 94.12 127 LEU A C 1
ATOM 1008 O O . LEU A 1 127 ? 14.892 1.108 -14.247 1.00 94.12 127 LEU A O 1
ATOM 1012 N N . GLU A 1 128 ? 15.581 0.703 -12.151 1.00 95.38 128 GLU A N 1
ATOM 1013 C CA . GLU A 1 128 ? 17.011 0.642 -12.459 1.00 95.38 128 GLU A CA 1
ATOM 1014 C C . GLU A 1 128 ? 17.336 -0.552 -13.349 1.00 95.38 128 GLU A C 1
ATOM 1016 O O . GLU A 1 128 ? 18.042 -0.400 -14.347 1.00 95.38 128 GLU A O 1
ATOM 1021 N N . ARG A 1 129 ? 16.719 -1.707 -13.088 1.00 95.12 129 ARG A N 1
ATOM 1022 C CA . ARG A 1 129 ? 16.813 -2.880 -13.961 1.00 95.12 129 ARG A CA 1
ATOM 1023 C C . ARG A 1 129 ? 16.344 -2.565 -15.381 1.00 95.12 129 ARG A C 1
ATOM 1025 O O . ARG A 1 129 ? 17.042 -2.880 -16.344 1.00 95.12 129 ARG A O 1
ATOM 1032 N N . LEU A 1 130 ? 15.191 -1.904 -15.534 1.00 94.75 130 LEU A N 1
ATOM 1033 C CA . LEU A 1 130 ? 14.667 -1.523 -16.853 1.00 94.75 130 LEU A CA 1
ATOM 1034 C C . LEU A 1 130 ? 15.576 -0.534 -17.592 1.00 94.75 130 LEU A C 1
ATOM 1036 O O . LEU A 1 130 ? 15.674 -0.617 -18.822 1.00 94.75 130 LEU A O 1
ATOM 1040 N N . LYS A 1 131 ? 16.218 0.388 -16.861 1.00 94.06 131 LYS A N 1
ATOM 1041 C CA . LYS A 1 131 ? 17.202 1.339 -17.399 1.00 94.06 131 LYS A CA 1
ATOM 1042 C C . LYS A 1 131 ? 18.487 0.630 -17.829 1.00 94.06 131 LYS A C 1
ATOM 1044 O O . LYS A 1 131 ? 18.962 0.888 -18.930 1.00 94.06 131 LYS A O 1
ATOM 1049 N N . LYS A 1 132 ? 18.999 -0.305 -17.020 1.00 95.88 132 LYS A N 1
ATOM 1050 C CA . LYS A 1 132 ? 20.216 -1.083 -17.312 1.00 95.88 132 LYS A CA 1
ATOM 1051 C C . LYS A 1 132 ? 20.064 -1.946 -18.566 1.00 95.88 132 LYS A C 1
ATOM 1053 O O . LYS A 1 132 ? 20.957 -1.958 -19.402 1.00 95.88 132 LYS A O 1
ATOM 1058 N N . ILE A 1 133 ? 18.906 -2.588 -18.739 1.00 95.12 133 ILE A N 1
ATOM 1059 C CA . ILE A 1 133 ? 18.570 -3.378 -19.941 1.00 95.12 133 ILE A CA 1
ATOM 1060 C C . ILE A 1 133 ? 18.365 -2.481 -21.182 1.00 95.12 133 ILE A C 1
ATOM 1062 O O . ILE A 1 133 ? 18.353 -2.974 -22.304 1.00 95.12 133 ILE A O 1
ATOM 1066 N N . ARG A 1 134 ? 18.196 -1.160 -21.009 1.00 93.94 134 ARG A N 1
ATOM 1067 C CA . ARG A 1 134 ? 17.833 -0.200 -22.073 1.00 93.94 134 ARG A CA 1
ATOM 1068 C C . ARG A 1 134 ? 16.523 -0.542 -22.791 1.00 93.94 134 ARG A C 1
ATOM 1070 O O . ARG A 1 134 ? 16.341 -0.267 -23.972 1.00 93.94 134 ARG A O 1
ATOM 1077 N N . SER A 1 135 ? 15.562 -1.095 -22.053 1.00 95.06 135 SER A N 1
ATOM 1078 C CA . SER A 1 135 ? 14.206 -1.315 -22.571 1.00 95.06 135 SER A CA 1
ATOM 1079 C C . SER A 1 135 ? 13.521 0.015 -22.926 1.00 95.06 135 SER A C 1
ATOM 1081 O O . SER A 1 135 ? 13.743 1.022 -22.251 1.00 95.06 135 SER A O 1
ATOM 1083 N N . HIS A 1 136 ? 12.610 0.027 -23.909 1.00 94.31 136 HIS A N 1
ATOM 1084 C CA . HIS A 1 136 ? 11.848 1.237 -24.272 1.00 94.31 136 HIS A CA 1
ATOM 1085 C C . HIS A 1 136 ? 11.149 1.872 -23.055 1.00 94.31 136 HIS A C 1
ATOM 1087 O O . HIS A 1 136 ? 11.204 3.083 -22.850 1.00 94.31 136 HIS A O 1
ATOM 1093 N N . ARG A 1 137 ? 10.555 1.051 -22.175 1.00 95.69 137 ARG A N 1
ATOM 1094 C CA . ARG A 1 137 ? 9.971 1.529 -20.910 1.00 95.69 137 ARG A CA 1
ATOM 1095 C C . ARG A 1 137 ? 11.023 2.176 -20.002 1.00 95.69 137 ARG A C 1
ATOM 1097 O O . ARG A 1 137 ? 10.756 3.241 -19.450 1.00 95.69 137 ARG A O 1
ATOM 1104 N N . GLY A 1 138 ? 12.199 1.562 -19.865 1.00 95.56 138 GLY A N 1
ATOM 1105 C CA . GLY A 1 138 ? 13.324 2.089 -19.089 1.00 95.56 138 GLY A CA 1
ATOM 1106 C C . GLY A 1 138 ? 13.838 3.433 -19.607 1.00 95.56 138 GLY A C 1
ATOM 1107 O O . GLY A 1 138 ? 14.015 4.354 -18.814 1.00 95.56 138 GLY A O 1
ATOM 1108 N N . LEU A 1 139 ? 13.980 3.583 -20.928 1.00 94.19 139 LEU A N 1
ATOM 1109 C CA . LEU A 1 139 ? 14.372 4.845 -21.569 1.00 94.19 139 LEU A CA 1
ATOM 1110 C C . LEU A 1 139 ? 13.351 5.958 -21.303 1.00 94.19 139 LEU A C 1
ATOM 1112 O O . LEU A 1 139 ? 13.722 7.066 -20.922 1.00 94.19 139 LEU A O 1
ATOM 1116 N N . ARG A 1 140 ? 12.046 5.667 -21.386 1.00 93.50 140 ARG A N 1
ATOM 1117 C CA . ARG A 1 140 ? 11.017 6.671 -21.054 1.00 93.50 140 ARG A CA 1
ATOM 1118 C C . ARG A 1 140 ? 11.020 7.055 -19.577 1.00 93.50 140 ARG A C 1
ATOM 1120 O O . ARG A 1 140 ? 10.819 8.226 -19.270 1.00 93.50 140 ARG A O 1
ATOM 1127 N N . HIS A 1 141 ? 11.296 6.109 -18.678 1.00 93.00 141 HIS A N 1
ATOM 1128 C CA . HIS A 1 141 ? 11.509 6.401 -17.258 1.00 93.00 141 HIS A CA 1
ATOM 1129 C C . HIS A 1 141 ? 12.784 7.213 -16.997 1.00 93.00 141 HIS A C 1
ATOM 1131 O O . HIS A 1 141 ? 12.809 7.998 -16.054 1.00 93.00 141 HIS A O 1
ATOM 11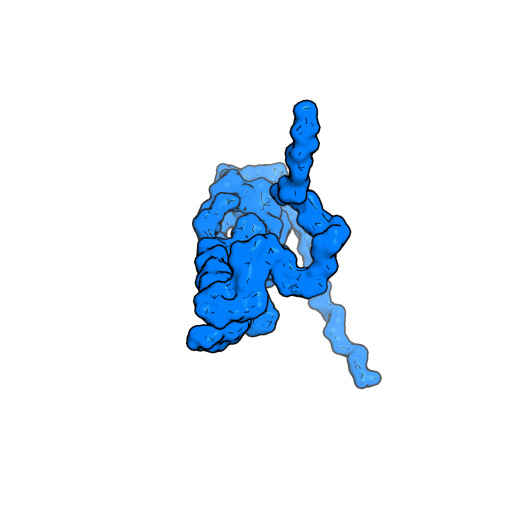37 N N . TYR A 1 142 ? 13.829 7.045 -17.810 1.00 92.44 142 TYR A N 1
ATOM 1138 C CA . TYR A 1 142 ? 15.035 7.870 -17.753 1.00 92.44 142 TYR A CA 1
ATOM 1139 C C . TYR A 1 142 ? 14.747 9.317 -18.181 1.00 92.44 142 TYR A C 1
ATOM 1141 O O . TYR A 1 142 ? 15.123 10.244 -17.473 1.00 92.44 142 TYR A O 1
ATOM 1149 N N . TRP A 1 143 ? 13.983 9.515 -19.260 1.00 89.50 143 TRP A N 1
ATOM 1150 C CA . TRP A 1 143 ? 13.571 10.844 -19.737 1.00 89.50 143 TRP A CA 1
ATOM 1151 C C . TRP A 1 143 ? 12.400 11.475 -18.963 1.00 89.50 143 TRP A C 1
ATOM 1153 O O . TRP A 1 143 ? 12.003 12.597 -19.265 1.00 89.50 143 TRP A O 1
ATOM 1163 N N . GLY A 1 144 ? 11.800 10.767 -18.000 1.00 89.00 144 GLY A N 1
ATOM 1164 C CA . GLY A 1 144 ? 10.636 11.259 -17.251 1.00 89.00 144 GLY A CA 1
ATOM 1165 C C . GLY A 1 144 ? 9.357 11.402 -18.090 1.00 89.00 144 GLY A C 1
ATOM 1166 O O . GLY A 1 144 ? 8.455 12.156 -17.727 1.00 89.00 144 GLY A O 1
ATOM 1167 N N . LEU A 1 145 ? 9.253 10.683 -19.211 1.00 90.12 145 LEU A N 1
ATOM 1168 C CA . LEU A 1 145 ? 8.073 10.685 -20.078 1.00 90.12 145 LEU A CA 1
ATOM 1169 C C . LEU A 1 145 ? 7.031 9.661 -19.602 1.00 90.12 145 LEU A C 1
ATOM 1171 O O . LEU A 1 145 ? 7.339 8.654 -18.969 1.00 90.12 145 LEU A O 1
ATOM 1175 N N . ARG A 1 146 ? 5.762 9.881 -19.954 1.00 90.69 146 ARG A N 1
ATOM 1176 C CA . ARG A 1 146 ? 4.652 8.961 -19.644 1.00 90.69 146 ARG A CA 1
ATOM 1177 C C . ARG A 1 146 ? 4.849 7.606 -20.320 1.00 90.69 146 ARG A C 1
ATOM 1179 O O . ARG A 1 146 ? 4.840 7.554 -21.533 1.00 90.69 146 ARG A O 1
ATOM 1186 N N . VAL A 1 147 ? 4.940 6.498 -19.585 1.00 92.62 147 VAL A N 1
ATOM 1187 C CA . VAL A 1 147 ? 5.421 5.200 -20.122 1.00 92.62 147 VAL A CA 1
ATOM 1188 C C . VAL A 1 147 ? 4.354 4.339 -20.826 1.00 92.62 147 VAL A C 1
ATOM 1190 O O . VAL A 1 147 ? 4.690 3.583 -21.732 1.00 92.62 147 VAL A O 1
ATOM 1193 N N . ARG A 1 148 ? 3.066 4.459 -20.471 1.00 93.88 148 ARG A N 1
ATOM 1194 C CA . ARG A 1 148 ? 1.973 3.556 -20.913 1.00 93.88 148 ARG A CA 1
ATOM 1195 C C . ARG A 1 148 ? 1.367 3.877 -22.297 1.00 93.88 148 ARG A C 1
ATOM 1197 O O . ARG A 1 148 ? 0.178 3.675 -22.492 1.00 93.88 148 ARG A O 1
ATOM 1204 N N . GLY A 1 149 ? 2.142 4.450 -23.220 1.00 91.50 149 GLY A N 1
ATOM 1205 C CA . GLY A 1 149 ? 1.659 4.764 -24.581 1.00 91.50 149 GLY A CA 1
ATOM 1206 C C . GLY A 1 149 ? 0.636 5.906 -24.674 1.00 91.50 149 GLY A C 1
ATOM 1207 O O . GLY A 1 149 ? -0.069 6.034 -25.664 1.00 91.50 149 GLY A O 1
ATOM 1208 N N . GLN A 1 150 ? 0.542 6.752 -23.648 1.00 93.50 150 GLN A N 1
ATOM 1209 C CA . GLN A 1 150 ? -0.356 7.909 -23.658 1.00 93.50 150 GLN A CA 1
ATOM 1210 C C . GLN A 1 150 ? 0.096 8.960 -24.686 1.00 93.50 150 GLN A C 1
ATOM 1212 O O . GLN A 1 150 ? 1.295 9.226 -24.801 1.00 93.50 150 GLN A O 1
ATOM 1217 N N . HIS A 1 151 ? -0.851 9.630 -25.354 1.00 90.62 151 HIS A N 1
ATOM 1218 C CA . HIS A 1 151 ? -0.552 10.755 -26.246 1.00 90.62 151 HIS A CA 1
ATOM 1219 C C . HIS A 1 151 ? -0.023 11.969 -25.465 1.00 90.62 151 HIS A C 1
ATOM 1221 O O . HIS A 1 151 ? -0.737 12.581 -24.667 1.00 90.62 151 HIS A O 1
ATOM 1227 N N . THR A 1 152 ? 1.230 12.350 -25.724 1.00 87.25 152 THR A N 1
ATOM 1228 C CA . THR A 1 152 ? 1.926 13.460 -25.043 1.00 87.25 152 THR A CA 1
ATOM 1229 C C . THR A 1 152 ? 1.939 14.769 -25.840 1.00 87.25 152 THR A C 1
ATOM 1231 O O . THR A 1 152 ? 2.612 15.714 -25.444 1.00 87.25 152 THR A O 1
ATOM 1234 N N . LYS A 1 153 ? 1.206 14.852 -26.963 1.00 86.00 153 LYS A N 1
ATOM 1235 C CA . LYS A 1 153 ? 1.124 16.072 -27.792 1.00 86.00 153 LYS A CA 1
ATOM 1236 C C . LYS A 1 153 ? 0.411 17.209 -27.052 1.00 86.00 153 LYS A C 1
ATOM 1238 O O . LYS A 1 153 ? 0.932 18.319 -26.970 1.00 86.00 153 LYS A O 1
ATOM 1243 N N . THR A 1 154 ? -0.768 16.934 -26.499 1.00 86.38 154 THR A N 1
ATOM 1244 C CA . THR A 1 154 ? -1.624 17.926 -25.821 1.00 86.38 154 THR A CA 1
ATOM 1245 C C . THR A 1 154 ? -1.601 17.780 -24.299 1.00 86.38 154 THR A C 1
ATOM 1247 O O . THR A 1 154 ? -1.606 18.777 -23.583 1.00 86.38 154 THR A O 1
ATOM 1250 N N . THR A 1 155 ? -1.520 16.548 -23.787 1.00 86.38 155 THR A N 1
ATOM 1251 C CA . THR A 1 155 ? -1.620 16.257 -22.348 1.00 86.38 155 THR A CA 1
ATOM 1252 C C . THR A 1 155 ? -0.256 16.094 -21.671 1.00 86.38 155 THR A C 1
ATOM 1254 O O . THR A 1 155 ? 0.734 15.748 -22.309 1.00 86.38 155 THR A O 1
ATOM 1257 N N . GLY A 1 156 ? -0.201 16.319 -20.352 1.00 79.69 156 GLY A N 1
ATOM 1258 C CA . GLY A 1 156 ? 1.048 16.222 -19.580 1.00 79.69 156 GLY A CA 1
ATOM 1259 C C . GLY A 1 156 ? 1.913 17.483 -19.621 1.00 79.69 156 GLY A C 1
ATOM 1260 O O . GLY A 1 156 ? 3.076 17.425 -19.247 1.00 79.69 156 GLY A O 1
ATOM 1261 N N . ARG A 1 157 ? 1.336 18.617 -20.041 1.00 79.06 157 ARG A N 1
ATOM 1262 C CA . ARG A 1 157 ? 1.998 19.932 -20.097 1.00 79.06 157 ARG A CA 1
ATOM 1263 C C . ARG A 1 157 ? 2.002 20.699 -18.768 1.00 79.06 157 ARG A C 1
ATOM 1265 O O . ARG A 1 157 ? 2.629 21.743 -18.674 1.00 79.06 157 ARG A O 1
ATOM 1272 N N . ARG A 1 158 ? 1.321 20.191 -17.734 1.00 75.38 158 ARG A N 1
ATOM 1273 C CA . ARG A 1 158 ? 1.336 20.766 -16.381 1.00 75.38 158 ARG A CA 1
ATOM 1274 C C . ARG A 1 158 ? 2.580 20.243 -15.650 1.00 75.38 158 ARG A C 1
ATOM 1276 O O . ARG A 1 158 ? 2.576 19.110 -15.180 1.00 75.38 158 ARG A O 1
ATOM 1283 N N . GLY A 1 159 ? 3.656 21.032 -15.645 1.00 69.12 159 GLY A N 1
ATOM 1284 C CA . GLY A 1 159 ? 4.978 20.653 -15.136 1.00 69.12 159 GLY A CA 1
ATOM 1285 C C . GLY A 1 159 ? 6.062 21.630 -15.599 1.00 69.12 159 GLY A C 1
ATOM 1286 O O . GLY A 1 159 ? 5.752 22.772 -15.920 1.00 69.12 159 GLY A O 1
ATOM 1287 N N . ARG A 1 160 ? 7.327 21.192 -15.642 1.00 54.47 160 ARG A N 1
ATOM 1288 C CA . ARG A 1 160 ? 8.474 21.996 -16.101 1.00 54.47 160 ARG A CA 1
ATOM 1289 C C . ARG A 1 160 ? 8.283 22.350 -17.582 1.00 54.47 160 ARG A C 1
ATOM 1291 O O . ARG A 1 160 ? 8.613 21.563 -18.464 1.00 54.47 160 ARG A O 1
ATOM 1298 N N . THR A 1 161 ? 7.669 23.500 -17.843 1.00 53.88 161 THR A N 1
ATOM 1299 C CA . THR A 1 161 ? 7.448 24.030 -19.186 1.00 53.88 161 THR A CA 1
ATOM 1300 C C . THR A 1 161 ? 8.807 24.248 -19.843 1.00 53.88 161 THR A C 1
ATOM 1302 O O . THR A 1 161 ? 9.528 25.177 -19.497 1.00 53.88 161 THR A O 1
ATOM 1305 N N . VAL A 1 162 ? 9.173 23.400 -20.802 1.00 56.31 162 VAL A N 1
ATOM 1306 C CA . VAL A 1 162 ? 10.164 23.766 -21.819 1.00 56.31 162 VAL A CA 1
ATOM 1307 C C . VAL A 1 162 ? 9.458 24.719 -22.779 1.00 56.31 162 VAL A C 1
ATOM 1309 O O . VAL A 1 162 ? 8.815 24.300 -23.736 1.00 56.31 162 VAL A O 1
ATOM 1312 N N . GLY A 1 163 ? 9.452 26.006 -22.438 1.00 52.09 163 GLY A N 1
ATOM 1313 C CA . GLY A 1 163 ? 8.739 27.034 -23.187 1.00 52.09 163 GLY A CA 1
ATOM 1314 C C . GLY A 1 163 ? 9.539 28.320 -23.223 1.00 52.09 163 GLY A C 1
ATOM 1315 O O . GLY A 1 163 ? 9.497 29.085 -22.270 1.00 52.09 163 GLY A O 1
ATOM 1316 N N . VAL A 1 164 ? 10.278 28.469 -24.325 1.00 57.31 164 VAL A N 1
ATOM 1317 C CA . VAL A 1 164 ? 10.750 29.694 -24.990 1.00 57.31 164 VAL A CA 1
ATOM 1318 C C . VAL A 1 164 ? 10.661 30.963 -24.136 1.00 57.31 164 VAL A C 1
ATOM 1320 O O . VAL A 1 164 ? 9.579 31.529 -23.969 1.00 57.31 164 VAL A O 1
ATOM 1323 N N . SER A 1 165 ? 11.811 31.473 -23.677 1.00 55.69 165 SER A N 1
ATOM 1324 C CA . SER A 1 165 ? 11.881 32.883 -23.301 1.00 55.69 165 SER A CA 1
ATOM 1325 C C . SER A 1 165 ? 11.647 33.701 -24.572 1.00 55.69 165 SER A C 1
ATOM 1327 O O . SER A 1 165 ? 12.424 33.648 -25.525 1.00 55.69 165 SER A O 1
ATOM 1329 N N . LYS A 1 166 ? 10.543 34.449 -24.629 1.00 54.03 166 LYS A N 1
ATOM 1330 C CA . LYS A 1 166 ? 10.484 35.578 -25.556 1.00 54.03 166 LYS A CA 1
ATOM 1331 C C . LYS A 1 166 ? 11.555 36.553 -25.080 1.00 54.03 166 LYS A C 1
ATOM 1333 O O . LYS A 1 166 ? 11.437 37.086 -23.977 1.00 54.03 166 LYS A O 1
ATOM 1338 N N . LYS A 1 167 ? 12.615 36.733 -25.872 1.00 52.81 167 LYS A N 1
ATOM 1339 C CA . LYS A 1 167 ? 13.522 37.869 -25.693 1.00 52.81 167 LYS A CA 1
ATOM 1340 C C . LYS A 1 167 ? 12.659 39.128 -25.810 1.00 52.81 167 LYS A C 1
ATOM 1342 O O . LYS A 1 167 ? 11.892 39.239 -26.767 1.00 52.81 167 LYS A O 1
ATOM 1347 N N . LYS A 1 168 ? 12.701 39.960 -24.773 1.00 50.03 168 LYS A N 1
ATOM 1348 C CA . LYS A 1 168 ? 12.066 41.275 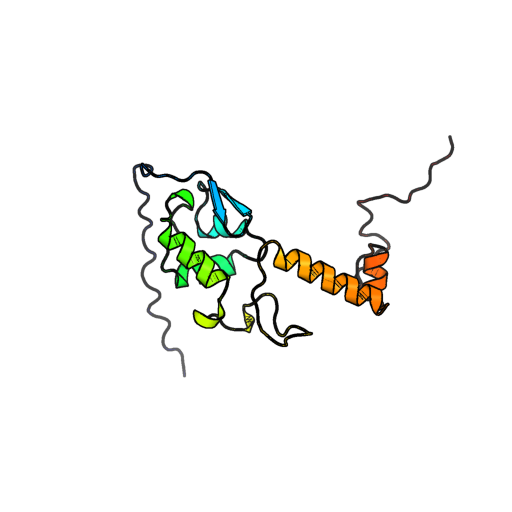-24.767 1.00 50.03 168 LYS A CA 1
ATOM 1349 C C . LYS A 1 168 ? 12.900 42.228 -25.612 1.00 50.03 168 LYS A C 1
ATOM 1351 O O . LYS A 1 168 ? 14.136 42.022 -25.632 1.00 50.03 168 LYS A O 1
#

Organism: Bactrocera dorsalis (NCBI:txid27457)

Sequence (168 aa):
PSRVCLKKLGRLTKGKMSLVIPDKFQHILRIMNTNIDGKRKVGIAMTAIKGVGRRYSNIVLKKADVDLTKRAGECTEEEVDKIVTIISNPLQYKVPNWFLNRQKDIIDGKYTQLTSSNLDSKLREDLERLKKIRSHRGLRHYWGLRVRGQHTKTTGRRGRTVGVSKKK

Nearest PDB structures (foldseek):
  8b2l-assembly1_U1  TM=9.889E-01  e=3.036E-21  Nicotiana tabacum
  7qiz-assembly1_TA  TM=9.870E-01  e=4.455E-21  Solanum lycopersicum
  8cq7-assembly1_U  TM=9.648E-01  e=2.070E-21  Candida albicans
  8rxh-assembly1_SR  TM=9.827E-01  e=1.403E-19  Leishmania major strain Friedlin
  6fyy-assembly1_S  TM=9.624E-01  e=8.414E-20  Kluyveromyces lactis NRRL Y-1140

Solvent-accessible surface area (backbone atoms only — not comparable to full-atom values): 10450 Å² total; per-residue (Å²): 142,83,92,79,86,83,89,76,78,71,78,82,74,77,76,80,73,70,96,61,82,62,94,77,60,40,64,69,43,82,54,80,96,36,81,28,54,12,85,36,38,32,38,63,26,50,41,70,40,50,76,36,45,63,72,52,31,49,51,48,31,65,72,56,73,48,69,65,78,44,39,38,17,70,60,50,71,68,58,50,52,45,45,51,53,44,59,69,42,40,65,82,74,74,47,62,72,90,74,42,81,42,59,57,38,90,86,80,55,49,74,42,57,51,45,41,66,58,40,56,52,51,53,49,53,56,50,51,51,30,41,74,72,60,36,72,60,17,49,26,60,72,71,70,47,78,65,88,77,64,76,66,88,80,48,86,68,85,67,92,68,90,67,81,83,77,84,127

Secondary structure (DSSP, 8-state):
------------------SS--SS--SEEEETTEEEETTSBHHHHGGGSTT--HHHHHHHHHHTT--SSSBGGG--HHHHHHHHHHHH-TTTTT--GGGSSB-S-TTT---B---HHHHHHHHHHHHHHHHHTT-HHHHHHHTT---SS--TTTSS-SSS--------